Protein AF-A0A1I2QIE0-F1 (afdb_monomer)

Secondary structure (DSSP, 8-state):
-HHHHHHHHHHHHHHHHHTGGG----PPPP-------TT--HHHHHHS--HHHHHHHHHT-------S-STTSTT-----HHHHHHHHHHTS-HHHH---SSS-----TTS--HHHHHHHH-TTS-------

Solvent-accessible surface area (backbone atoms only — not comparable to full-atom values): 8546 Å² total; per-residue (Å²): 124,69,66,63,54,53,52,52,52,51,51,53,52,51,53,55,61,67,60,59,79,72,70,67,77,75,74,74,82,87,80,89,83,87,86,88,74,80,92,72,51,68,71,59,57,74,74,46,95,47,74,69,59,53,56,50,28,76,76,77,54,80,80,91,80,92,78,32,60,44,81,99,43,84,34,46,25,68,93,40,67,55,22,49,52,50,23,67,41,41,74,42,45,33,74,61,39,40,36,87,39,81,76,76,82,60,67,34,75,88,56,53,36,58,68,54,53,47,38,74,78,38,72,86,62,87,82,87,86,86,84,133

InterPro domains:
  IPR002591 Type I phosphodiesterase/nucleotide pyrophosphatase/phosphate transferase [PF01663] (33-108)
  IPR017850 Alkaline-phosphatase-like, core domain superfamily [G3DSA:3.40.720.10] (15-131)
  IPR017850 Alkaline-phosphatase-like, core domain superfamily [SSF53649] (16-130)

Sequence (132 aa):
MSSTNKIVKSLLLLLCLFSVESAWAQAGQKKALFIMVDGIAADVLEKHPTPNIDRIAAVGGYARAYVGGEKDGYSQTPTISAVGYNSMLTGTWVNKHNVWGNAIKAPNYHYWTIFRHLKAQYPEKKIGVFSS

Organism: NCBI:txid1436961

Mean predicted aligned error: 9.09 Å

Foldseek 3Di:
DVVVVVVVVVVVVVVVVVVVVPPPPPPDDDDDDDDDDPPDDPVNVVVDDDPVVVVVCVVPHDDDDDDQPDVVDLQGADPADVQVVQCQQQVGGCNAQVQRYPPRDDGDCVRGGPVVVCCVVPVPDDDDDDDD

Radius of gyration: 26.83 Å; Cα contacts (8 Å, |Δi|>4): 98; chains: 1; bounding box: 54×37×83 Å

pLDDT: mean 89.28, std 10.92, range [57.38, 98.0]

Structure (mmCIF, N/CA/C/O backbone):
data_AF-A0A1I2QIE0-F1
#
_entry.id   AF-A0A1I2QIE0-F1
#
loop_
_atom_site.group_PDB
_atom_site.id
_atom_site.type_symbol
_atom_site.label_atom_id
_atom_site.label_alt_id
_atom_site.label_comp_id
_atom_site.label_asym_id
_atom_site.label_entity_id
_atom_site.label_seq_id
_atom_site.pdbx_PDB_ins_code
_atom_site.Cartn_x
_atom_site.Cartn_y
_atom_site.Cartn_z
_atom_site.occupancy
_atom_site.B_iso_or_equiv
_atom_site.auth_seq_id
_atom_site.auth_comp_id
_atom_site.auth_asym_id
_atom_site.auth_atom_id
_atom_site.pdbx_PDB_model_num
ATOM 1 N N . MET A 1 1 ? -39.988 14.267 62.587 1.00 58.22 1 MET A N 1
ATOM 2 C CA . MET A 1 1 ? -38.741 14.508 61.815 1.00 58.22 1 MET A CA 1
ATOM 3 C C . MET A 1 1 ? -37.955 13.239 61.438 1.00 58.22 1 MET A C 1
ATOM 5 O O . MET A 1 1 ? -37.169 13.305 60.507 1.00 58.22 1 MET A O 1
ATOM 9 N N . SER A 1 2 ? -38.163 12.073 62.077 1.00 61.09 2 SER A N 1
ATOM 10 C CA . SER A 1 2 ? -37.423 10.827 61.754 1.00 61.09 2 SER A CA 1
ATOM 11 C C . SER A 1 2 ? -37.908 10.096 60.482 1.00 61.09 2 SER A C 1
ATOM 13 O O . SER A 1 2 ? -37.093 9.613 59.699 1.00 61.09 2 SER A O 1
ATOM 15 N N . SER A 1 3 ? -39.225 10.059 60.229 1.00 63.03 3 SER A N 1
ATOM 16 C CA . SER A 1 3 ? -39.817 9.333 59.085 1.00 63.03 3 SER A CA 1
ATOM 17 C C . SER A 1 3 ? -39.478 9.963 57.725 1.00 63.03 3 SER A C 1
ATOM 19 O O . SER A 1 3 ? -39.058 9.272 56.799 1.00 63.03 3 SER A O 1
ATOM 21 N N . THR A 1 4 ? -39.535 11.294 57.629 1.00 73.56 4 THR A N 1
ATOM 22 C CA . THR A 1 4 ? -39.213 12.054 56.409 1.00 73.56 4 THR A CA 1
ATOM 23 C C . THR A 1 4 ? -37.781 11.796 55.930 1.00 73.56 4 THR A C 1
ATOM 25 O O . THR A 1 4 ? -37.551 11.596 54.742 1.00 73.56 4 THR A O 1
ATOM 28 N N . ASN A 1 5 ? -36.824 11.677 56.857 1.00 76.81 5 ASN A N 1
ATOM 29 C CA . ASN A 1 5 ? -35.431 11.356 56.536 1.00 76.81 5 ASN A CA 1
ATOM 30 C C . ASN A 1 5 ? -35.244 9.931 55.993 1.00 76.81 5 ASN A C 1
ATOM 32 O O . ASN A 1 5 ? -34.327 9.699 55.208 1.00 76.81 5 ASN A O 1
ATOM 36 N N . LYS A 1 6 ? -36.094 8.969 56.379 1.00 75.06 6 LYS A N 1
ATOM 37 C CA . LYS A 1 6 ? -36.048 7.597 55.840 1.00 75.06 6 LYS A CA 1
ATOM 38 C C . LYS A 1 6 ? -36.578 7.532 54.406 1.00 75.06 6 LYS A C 1
ATOM 40 O O . LYS A 1 6 ? -36.013 6.813 53.584 1.00 75.06 6 LYS A O 1
ATOM 45 N N . ILE A 1 7 ? -37.614 8.316 54.106 1.00 81.31 7 ILE A N 1
ATOM 46 C CA . ILE A 1 7 ? -38.199 8.419 52.763 1.00 81.31 7 ILE A CA 1
ATOM 47 C C . ILE A 1 7 ? -37.209 9.096 51.813 1.00 81.31 7 ILE A C 1
ATOM 49 O O . ILE A 1 7 ? -36.921 8.548 50.756 1.00 81.31 7 ILE A O 1
ATOM 53 N N . VAL A 1 8 ? -36.608 10.219 52.223 1.00 82.06 8 VAL A N 1
ATOM 54 C CA . VAL A 1 8 ? -35.596 10.929 51.421 1.00 82.06 8 VAL A CA 1
ATOM 55 C C . VAL A 1 8 ? -34.385 10.037 51.136 1.00 82.06 8 VAL A C 1
ATOM 57 O O . VAL A 1 8 ? -33.942 9.961 49.994 1.00 82.06 8 VAL A O 1
ATOM 60 N N . LYS A 1 9 ? -33.891 9.290 52.136 1.00 78.00 9 LYS A N 1
ATOM 61 C CA . LYS A 1 9 ? -32.797 8.323 51.942 1.00 78.00 9 LYS A CA 1
ATOM 62 C C . LYS A 1 9 ? -33.173 7.188 50.989 1.00 78.00 9 LYS A C 1
ATOM 64 O O . LYS A 1 9 ? -32.351 6.821 50.158 1.00 78.00 9 LYS A O 1
ATOM 69 N N . SER A 1 10 ? -34.395 6.660 51.081 1.00 77.81 10 SER A N 1
ATOM 70 C CA . SER A 1 10 ? -34.869 5.616 50.159 1.00 77.81 10 SER A CA 1
ATOM 71 C C . SER A 1 10 ? -35.008 6.140 48.732 1.00 77.81 10 SER A C 1
ATOM 73 O O . SER A 1 10 ? -34.637 5.440 47.798 1.00 77.81 10 SER A O 1
ATOM 75 N N . LEU A 1 11 ? -35.475 7.381 48.561 1.00 83.62 11 LEU A N 1
ATOM 76 C CA . LEU A 1 11 ? -35.608 8.018 47.251 1.00 83.62 11 LEU A CA 1
ATOM 77 C C . LEU A 1 11 ? -34.238 8.275 46.603 1.00 83.62 11 LEU A C 1
ATOM 79 O O . LEU A 1 11 ? -34.058 7.990 45.425 1.00 83.62 11 LEU A O 1
ATOM 83 N N . LEU A 1 12 ? -33.261 8.752 47.384 1.00 82.44 12 LEU A N 1
ATOM 84 C CA . LEU A 1 12 ? -31.869 8.921 46.947 1.00 82.44 12 LEU A CA 1
ATOM 85 C C . LEU A 1 12 ? -31.225 7.587 46.560 1.00 82.44 12 LEU A C 1
ATOM 87 O O . LEU A 1 12 ? -30.541 7.513 45.543 1.00 82.44 12 LEU A O 1
ATOM 91 N N . LEU A 1 13 ? -31.475 6.526 47.334 1.00 80.50 13 LEU A N 1
ATOM 92 C CA . LEU A 1 13 ? -30.970 5.191 47.023 1.00 80.50 13 LEU A CA 1
ATOM 93 C C . LEU A 1 13 ? -31.584 4.648 45.722 1.00 80.50 13 LEU A C 1
ATOM 95 O O . LEU A 1 13 ? -30.863 4.093 44.897 1.00 80.50 13 LEU A O 1
ATOM 99 N N . LEU A 1 14 ? -32.887 4.866 45.502 1.00 78.62 14 LEU A N 1
ATOM 100 C CA . LEU A 1 14 ? -33.572 4.484 44.264 1.00 78.62 14 LEU A CA 1
ATOM 101 C C . LEU A 1 14 ? -33.023 5.252 43.051 1.00 78.62 14 LEU A C 1
ATOM 103 O O . LEU A 1 14 ? -32.792 4.658 42.003 1.00 78.62 14 LEU A O 1
ATOM 107 N N . LEU A 1 15 ? -32.758 6.555 43.204 1.00 78.25 15 LEU A N 1
ATOM 108 C CA . LEU A 1 15 ? -32.184 7.396 42.149 1.00 78.25 15 LEU A CA 1
ATOM 109 C C . LEU A 1 15 ? -30.759 6.949 41.781 1.00 78.25 15 LEU A C 1
ATOM 111 O O . LEU A 1 15 ? -30.405 6.887 40.604 1.00 78.25 15 LEU A O 1
ATOM 115 N N . CYS A 1 16 ? -29.951 6.583 42.781 1.00 73.81 16 CYS A N 1
ATOM 116 C CA . CYS A 1 16 ? -28.620 6.017 42.571 1.00 73.81 16 CYS A CA 1
ATOM 117 C C . CYS A 1 16 ? -28.672 4.672 41.837 1.00 73.81 16 CYS A C 1
ATOM 119 O O . CYS A 1 16 ? -27.860 4.454 40.943 1.00 73.81 16 CYS A O 1
ATOM 121 N N . LEU A 1 17 ? -29.630 3.799 42.163 1.00 70.25 17 LEU A N 1
ATOM 122 C CA . LEU A 1 17 ? -29.798 2.500 41.500 1.00 70.25 17 LEU A CA 1
ATOM 123 C C . LEU A 1 17 ? -30.242 2.644 40.034 1.00 70.25 17 LEU A C 1
ATOM 125 O O . LEU A 1 17 ? -29.722 1.934 39.180 1.00 70.25 17 LEU A O 1
ATOM 129 N N . PHE A 1 18 ? -31.099 3.622 39.717 1.00 65.12 18 PHE A N 1
ATOM 130 C CA . PHE A 1 18 ? -31.475 3.955 38.332 1.00 65.12 18 PHE A CA 1
ATOM 131 C C . PHE A 1 18 ? -30.331 4.574 37.509 1.00 65.12 18 PHE A C 1
ATOM 133 O O . PHE A 1 18 ? -30.367 4.556 36.282 1.00 65.12 18 PHE A O 1
ATOM 140 N N . SER A 1 19 ? -29.295 5.107 38.161 1.00 63.16 19 SER A N 1
ATOM 141 C CA . SER A 1 19 ? -28.155 5.737 37.479 1.00 63.16 19 SER A CA 1
ATOM 142 C C . SER A 1 19 ? -27.136 4.723 36.933 1.00 63.16 19 SER A C 1
ATOM 144 O O . SER A 1 19 ? -26.276 5.092 36.133 1.00 63.16 19 SER A O 1
ATOM 146 N N . VAL A 1 20 ? -27.204 3.455 37.359 1.00 60.31 20 VAL A N 1
ATOM 147 C CA . VAL A 1 20 ? -26.202 2.425 37.019 1.00 60.31 20 VAL A CA 1
ATOM 148 C C . VAL A 1 20 ? -26.427 1.836 35.618 1.00 60.31 20 VAL A C 1
ATOM 150 O O . VAL A 1 20 ? -25.479 1.367 34.992 1.00 60.31 20 VAL A O 1
ATOM 153 N N . GLU A 1 21 ? -27.641 1.926 35.066 1.00 58.06 21 GLU A N 1
ATOM 154 C CA . GLU A 1 21 ? -27.970 1.341 33.752 1.00 58.06 21 GLU A CA 1
ATOM 155 C C . GLU A 1 21 ? -27.363 2.101 32.556 1.00 58.06 21 GLU A C 1
ATOM 157 O O . GLU A 1 21 ? -27.306 1.584 31.440 1.00 58.06 21 GLU A O 1
ATOM 162 N N . SER A 1 22 ? -26.835 3.307 32.781 1.00 57.38 22 SER A N 1
ATOM 163 C CA . SER A 1 22 ? -26.215 4.137 31.738 1.00 57.38 22 SER A CA 1
ATOM 164 C C . SER A 1 22 ? -24.732 3.832 31.505 1.00 57.38 22 SER A C 1
ATOM 166 O O . SER A 1 22 ? -24.127 4.402 30.596 1.00 57.38 22 SER A O 1
ATOM 168 N N . ALA A 1 23 ? -24.119 2.941 32.289 1.00 60.03 23 ALA A N 1
ATOM 169 C CA . ALA A 1 23 ? -22.717 2.560 32.132 1.00 60.03 23 ALA A CA 1
ATOM 170 C C . ALA A 1 23 ? -22.542 1.490 31.040 1.00 60.03 23 ALA A C 1
ATOM 172 O O . ALA A 1 23 ? -21.983 0.418 31.263 1.00 60.03 23 ALA A O 1
ATOM 173 N N . TRP A 1 24 ? -23.013 1.783 29.828 1.00 61.53 24 TRP A N 1
ATOM 174 C CA . TRP A 1 24 ? -22.630 1.014 28.653 1.00 61.53 24 TRP A CA 1
ATOM 175 C C . TRP A 1 24 ? -21.140 1.258 28.444 1.00 61.53 24 TRP A C 1
ATOM 177 O O . TRP A 1 24 ? -20.732 2.357 28.065 1.00 61.53 24 TRP A O 1
ATOM 187 N N . ALA A 1 25 ? -20.315 0.252 28.736 1.00 62.09 25 ALA A N 1
ATOM 188 C CA . ALA A 1 25 ? -18.907 0.273 28.376 1.00 62.09 25 ALA A CA 1
ATOM 189 C C . ALA A 1 25 ? -18.824 0.609 26.882 1.00 62.09 25 ALA A C 1
ATOM 191 O O . ALA A 1 25 ? -19.247 -0.189 26.043 1.00 62.09 25 ALA A O 1
ATOM 192 N N . GLN A 1 26 ? -18.355 1.814 26.542 1.00 65.75 26 GLN A N 1
ATOM 193 C CA . GLN A 1 26 ? -18.172 2.206 25.151 1.00 65.75 26 GLN A CA 1
ATOM 194 C C . GLN A 1 26 ? -17.189 1.212 24.545 1.00 65.75 26 GLN A C 1
ATOM 196 O O . GLN A 1 26 ? -15.990 1.269 24.827 1.00 65.75 26 GLN A O 1
ATOM 201 N N . ALA A 1 27 ? -17.706 0.276 23.746 1.00 69.88 27 ALA A N 1
ATOM 202 C CA . ALA A 1 27 ? -16.881 -0.625 22.968 1.00 69.88 27 ALA A CA 1
ATOM 203 C C . ALA A 1 27 ? -15.834 0.235 22.254 1.00 69.88 27 ALA A C 1
ATOM 205 O O . ALA A 1 27 ? -16.176 1.213 21.581 1.00 69.88 27 ALA A O 1
ATOM 206 N N . GLY A 1 28 ? -14.557 -0.067 22.502 1.00 76.81 28 GLY A N 1
ATOM 207 C CA . GLY A 1 28 ? -13.455 0.770 22.052 1.00 76.81 28 GLY A CA 1
ATOM 208 C C . GLY A 1 28 ? -13.569 1.073 20.559 1.00 76.81 28 GLY A C 1
ATOM 209 O O . GLY A 1 28 ? -13.944 0.214 19.760 1.00 76.81 28 GLY A O 1
ATOM 210 N N . GLN A 1 29 ? -13.253 2.310 20.179 1.00 84.94 29 GLN A N 1
ATOM 211 C CA . GLN A 1 29 ? -13.284 2.731 18.781 1.00 84.94 29 GLN A CA 1
ATOM 212 C C . GLN A 1 29 ? -12.403 1.803 17.936 1.00 84.94 29 GLN A C 1
ATOM 214 O O . GLN A 1 29 ? -11.204 1.668 18.200 1.00 84.94 29 GLN A O 1
ATOM 219 N N . LYS A 1 30 ? -12.994 1.177 16.911 1.00 90.81 30 LYS A N 1
ATOM 220 C CA . LYS A 1 30 ? -12.252 0.349 15.954 1.00 90.81 30 LYS A CA 1
ATOM 221 C C . LYS A 1 30 ? -11.219 1.216 15.232 1.00 90.81 30 LYS A C 1
ATOM 223 O O . LYS A 1 30 ? -11.522 2.329 14.801 1.00 90.81 30 LYS A O 1
ATOM 228 N N . LYS A 1 31 ? -10.002 0.696 15.093 1.00 93.75 31 LYS A N 1
ATOM 229 C CA . LYS A 1 31 ? -8.888 1.351 14.397 1.00 93.75 31 LYS A CA 1
ATOM 230 C C . LYS A 1 31 ? -8.495 0.517 13.182 1.00 93.75 31 LYS A C 1
ATOM 232 O O . LYS A 1 31 ? -8.562 -0.707 13.242 1.00 93.75 31 LYS A O 1
ATOM 237 N N . ALA A 1 32 ? -8.070 1.181 12.112 1.00 94.75 32 ALA A N 1
ATOM 238 C CA . ALA A 1 32 ? -7.445 0.542 10.959 1.00 94.75 32 ALA A CA 1
ATOM 239 C C . ALA A 1 32 ? -5.937 0.812 10.998 1.00 94.75 32 ALA A C 1
ATOM 241 O O . ALA A 1 32 ? -5.523 1.949 11.229 1.00 94.75 32 ALA A O 1
ATOM 242 N N . LEU A 1 33 ? -5.134 -0.231 10.791 1.00 94.56 33 LEU A N 1
ATOM 243 C CA . LEU A 1 33 ? -3.677 -0.163 10.749 1.00 94.56 33 LEU A CA 1
ATOM 244 C C . LEU A 1 33 ? -3.198 -0.820 9.456 1.00 94.56 33 LEU A C 1
ATOM 246 O O . LEU A 1 33 ? -3.545 -1.965 9.182 1.00 94.56 33 LEU A O 1
ATOM 250 N N . PHE A 1 34 ? -2.385 -0.095 8.695 1.00 93.69 34 PHE A N 1
ATOM 251 C CA . PHE A 1 34 ? -1.676 -0.621 7.536 1.00 93.69 34 PHE A CA 1
ATOM 252 C C . PHE A 1 34 ? -0.201 -0.749 7.900 1.00 93.69 34 PHE A C 1
ATOM 254 O O . PHE A 1 34 ? 0.399 0.218 8.367 1.00 93.69 34 PHE A O 1
ATOM 261 N N . ILE A 1 35 ? 0.367 -1.938 7.705 1.00 92.94 35 ILE A N 1
ATOM 262 C CA . ILE A 1 35 ? 1.783 -2.216 7.945 1.00 92.94 35 ILE A CA 1
ATOM 263 C C . ILE A 1 35 ? 2.401 -2.562 6.598 1.00 92.94 35 ILE A C 1
ATOM 265 O O . ILE A 1 35 ? 1.966 -3.505 5.940 1.00 92.94 35 ILE A O 1
ATOM 269 N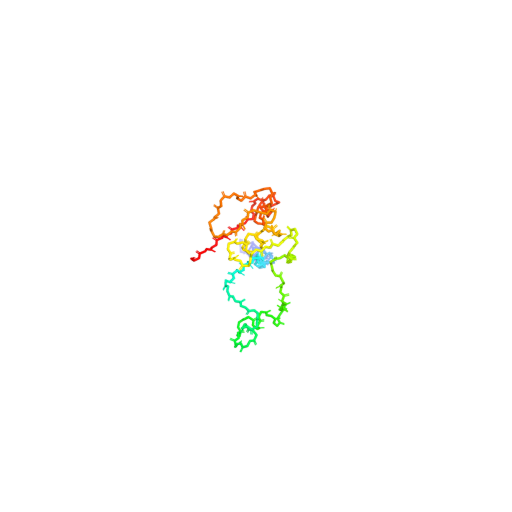 N . MET A 1 36 ? 3.395 -1.783 6.187 1.00 90.00 36 MET A N 1
ATOM 270 C CA . MET A 1 36 ? 4.181 -2.051 4.989 1.00 90.00 36 MET A CA 1
ATOM 271 C C . MET A 1 36 ? 5.535 -2.583 5.432 1.00 90.00 36 MET A C 1
ATOM 273 O O . MET A 1 36 ? 6.215 -1.925 6.216 1.00 90.00 36 MET A O 1
ATOM 277 N N . VAL A 1 37 ? 5.902 -3.772 4.961 1.00 90.00 37 VAL A N 1
ATOM 278 C CA . VAL A 1 37 ? 7.188 -4.391 5.290 1.00 90.00 37 VAL A CA 1
ATOM 279 C C . VAL A 1 37 ? 7.951 -4.630 4.000 1.00 90.00 37 VAL A C 1
ATOM 281 O O . VAL A 1 37 ? 7.452 -5.299 3.097 1.00 90.00 37 VAL A O 1
ATOM 284 N N . ASP A 1 38 ? 9.132 -4.029 3.905 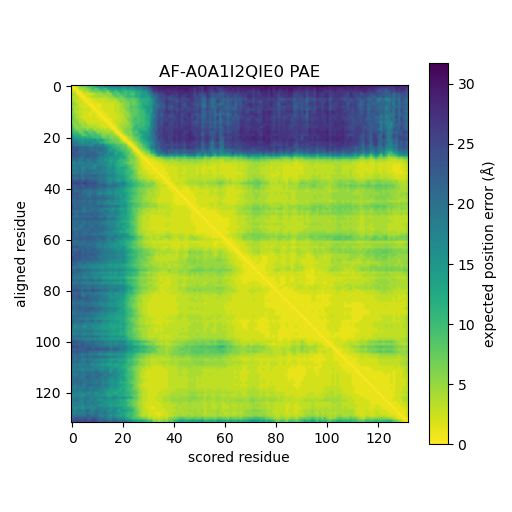1.00 88.50 38 ASP A N 1
ATOM 285 C CA . ASP A 1 38 ? 9.952 -4.072 2.700 1.00 88.50 38 ASP A CA 1
ATOM 286 C C . ASP A 1 38 ? 10.641 -5.427 2.521 1.00 88.50 38 ASP A C 1
ATOM 288 O O . ASP A 1 38 ? 11.038 -6.068 3.494 1.00 88.50 38 ASP A O 1
ATOM 292 N N . GLY A 1 39 ? 10.820 -5.842 1.269 1.00 86.88 39 GLY A N 1
ATOM 293 C CA . GLY A 1 39 ? 11.681 -6.970 0.915 1.00 86.88 39 GLY A CA 1
ATOM 294 C C . GLY A 1 39 ? 11.230 -8.350 1.402 1.00 86.88 39 GLY A C 1
ATOM 295 O O . GLY A 1 39 ? 12.012 -9.294 1.312 1.00 86.88 39 GLY A O 1
ATOM 296 N N . ILE A 1 40 ? 9.995 -8.512 1.894 1.00 89.06 40 ILE A N 1
ATOM 297 C CA . ILE A 1 40 ? 9.471 -9.829 2.286 1.00 89.06 40 ILE A CA 1
ATOM 298 C C . ILE A 1 40 ? 8.830 -10.512 1.081 1.00 89.06 40 ILE A C 1
ATOM 300 O O . ILE A 1 40 ? 7.702 -10.209 0.691 1.00 89.06 40 ILE A O 1
ATOM 304 N N . ALA A 1 41 ? 9.543 -11.480 0.512 1.00 90.12 41 ALA A N 1
ATOM 305 C CA . ALA A 1 41 ? 8.984 -12.365 -0.497 1.00 90.12 41 ALA A CA 1
ATOM 306 C C . ALA A 1 41 ? 7.977 -13.344 0.133 1.00 90.12 41 ALA A C 1
ATOM 308 O O . ALA A 1 41 ? 8.208 -13.889 1.216 1.00 90.12 41 ALA A O 1
ATOM 309 N N . ALA A 1 42 ? 6.858 -13.584 -0.556 1.00 92.06 42 ALA A N 1
ATOM 310 C CA . ALA A 1 42 ? 5.801 -14.474 -0.072 1.00 92.06 42 ALA A CA 1
ATOM 311 C C . ALA A 1 42 ? 6.306 -15.907 0.156 1.00 92.06 42 ALA A C 1
ATOM 313 O O . ALA A 1 42 ? 5.962 -16.533 1.151 1.00 92.06 42 ALA A O 1
ATOM 314 N N . ASP A 1 43 ? 7.173 -16.408 -0.724 1.00 92.56 43 ASP A N 1
ATOM 315 C CA . ASP A 1 43 ? 7.715 -17.760 -0.611 1.00 92.56 43 ASP A CA 1
ATOM 316 C C . ASP A 1 43 ? 8.686 -17.910 0.571 1.00 92.56 43 ASP A C 1
ATOM 318 O O . ASP A 1 43 ? 8.783 -18.990 1.143 1.00 92.56 43 ASP A O 1
ATOM 322 N N . VAL A 1 44 ? 9.392 -16.842 0.952 1.00 92.69 44 VAL A N 1
ATOM 323 C CA . VAL A 1 44 ? 10.210 -16.810 2.171 1.00 92.69 44 VAL A CA 1
ATOM 324 C C . VAL A 1 44 ? 9.301 -16.828 3.394 1.00 92.69 44 VAL A C 1
ATOM 326 O O . VAL A 1 44 ? 9.505 -17.646 4.286 1.00 92.69 44 VAL A O 1
ATOM 329 N N . LEU A 1 45 ? 8.265 -15.983 3.416 1.00 93.25 45 LEU A N 1
ATOM 330 C CA . LEU A 1 45 ? 7.298 -15.937 4.514 1.00 93.25 45 LEU A CA 1
ATOM 331 C C . LEU A 1 45 ? 6.672 -17.317 4.779 1.00 93.25 45 LEU A C 1
ATOM 333 O O . LEU A 1 45 ? 6.616 -17.756 5.920 1.00 93.25 45 LEU A O 1
ATOM 337 N N . GLU A 1 46 ? 6.270 -18.023 3.723 1.00 94.56 46 GLU A N 1
ATOM 338 C CA . GLU A 1 46 ? 5.627 -19.341 3.803 1.00 94.56 46 GLU A CA 1
ATOM 339 C C . GLU A 1 46 ? 6.577 -20.477 4.237 1.00 94.56 46 GLU A C 1
ATOM 341 O O . GLU A 1 46 ? 6.118 -21.519 4.704 1.00 94.56 46 GLU A O 1
ATOM 346 N N . LYS A 1 47 ? 7.899 -20.309 4.088 1.00 95.94 47 LYS A N 1
ATOM 347 C CA . LYS A 1 47 ? 8.911 -21.320 4.459 1.00 95.94 47 LYS A CA 1
ATOM 348 C C . LYS A 1 47 ? 9.409 -21.190 5.898 1.00 95.94 47 LYS A C 1
ATOM 350 O O . LYS A 1 47 ? 10.110 -22.084 6.375 1.00 95.94 47 LYS A O 1
ATOM 355 N N . HIS A 1 48 ? 9.091 -20.096 6.586 1.00 95.25 48 HIS A N 1
ATOM 356 C CA . HIS A 1 48 ? 9.586 -19.818 7.931 1.00 95.25 48 HIS A CA 1
ATOM 357 C C . HIS A 1 48 ? 8.451 -19.806 8.962 1.00 95.25 48 HIS A C 1
ATOM 359 O O . HIS A 1 48 ? 7.341 -19.391 8.648 1.00 95.25 48 HIS A O 1
ATOM 365 N N . PRO A 1 49 ? 8.705 -20.218 10.219 1.00 95.94 49 PRO A N 1
ATOM 366 C CA . PRO A 1 49 ? 7.712 -20.084 11.278 1.00 95.94 49 PRO A CA 1
ATOM 367 C C . PRO A 1 49 ? 7.365 -18.611 11.524 1.00 95.94 49 PRO A C 1
ATOM 369 O O . PRO A 1 49 ? 8.229 -17.829 11.931 1.00 95.94 49 PRO A O 1
ATOM 372 N N . THR A 1 50 ? 6.096 -18.235 11.339 1.00 95.62 50 THR A N 1
ATOM 373 C CA . THR A 1 50 ? 5.623 -16.864 11.570 1.00 95.62 50 THR A CA 1
ATOM 374 C C . THR A 1 50 ? 4.445 -16.820 12.541 1.00 95.62 50 THR A C 1
ATOM 376 O O . THR A 1 50 ? 3.386 -16.295 12.208 1.00 95.62 50 THR A O 1
ATOM 379 N N . PRO A 1 51 ? 4.610 -17.276 13.801 1.00 96.31 51 PRO A N 1
ATOM 380 C CA . PRO A 1 51 ? 3.493 -17.605 14.696 1.00 96.31 51 PRO A CA 1
ATOM 381 C C . PRO A 1 51 ? 2.499 -16.458 14.937 1.00 96.31 51 PRO A C 1
ATOM 383 O O . PRO A 1 51 ? 1.329 -16.690 15.238 1.00 96.31 51 PRO A O 1
ATOM 386 N N . ASN A 1 52 ? 2.945 -15.204 14.826 1.00 96.25 52 ASN A N 1
ATOM 387 C CA . ASN A 1 52 ? 2.069 -14.040 14.948 1.00 96.25 52 ASN A CA 1
ATOM 388 C C . ASN A 1 52 ? 1.299 -13.727 13.658 1.00 96.25 52 ASN A C 1
ATOM 390 O O . ASN A 1 52 ? 0.128 -13.364 13.743 1.00 96.25 52 ASN A O 1
ATOM 394 N N . ILE A 1 53 ? 1.925 -13.890 12.492 1.00 95.06 53 ILE A N 1
ATOM 395 C CA . ILE A 1 53 ? 1.273 -13.723 11.188 1.00 95.06 53 ILE A CA 1
ATOM 396 C C . ILE A 1 53 ? 0.304 -14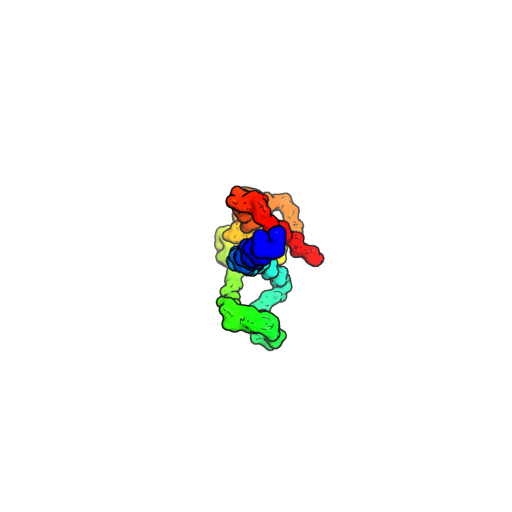.883 10.958 1.00 95.06 53 ILE A C 1
ATOM 398 O O . ILE A 1 53 ? -0.842 -14.634 10.601 1.00 95.06 53 ILE A O 1
ATOM 402 N N . ASP A 1 54 ? 0.704 -16.112 11.289 1.00 95.69 54 ASP A N 1
ATOM 403 C CA . ASP A 1 54 ? -0.131 -17.314 11.197 1.00 95.69 54 ASP A CA 1
ATOM 404 C C . ASP A 1 54 ? -1.417 -17.160 12.020 1.00 95.69 54 ASP A C 1
ATOM 406 O O . ASP A 1 54 ? -2.515 -17.447 11.546 1.00 95.69 54 ASP A O 1
ATOM 410 N N . ARG A 1 55 ? -1.309 -16.618 13.243 1.00 97.06 55 ARG A N 1
ATOM 411 C CA . ARG A 1 55 ? -2.472 -16.343 14.101 1.00 97.06 55 ARG A CA 1
ATOM 412 C C . ARG A 1 55 ? -3.414 -15.300 13.496 1.00 97.06 55 ARG A C 1
ATOM 414 O O . ARG A 1 55 ? -4.626 -15.441 13.618 1.00 97.06 55 ARG A O 1
ATOM 421 N N . ILE A 1 56 ? -2.874 -14.256 12.865 1.00 95.44 56 ILE A N 1
ATOM 422 C CA . ILE A 1 56 ? -3.679 -13.231 12.181 1.00 95.44 56 ILE A CA 1
ATOM 423 C C . ILE A 1 56 ? -4.362 -13.839 10.949 1.00 95.44 56 ILE A C 1
ATOM 425 O O . ILE A 1 56 ? -5.566 -13.656 10.754 1.00 95.44 56 ILE A O 1
ATOM 429 N N . ALA A 1 57 ? -3.617 -14.605 10.152 1.00 95.56 57 ALA A N 1
ATOM 430 C CA . ALA A 1 57 ? -4.106 -15.270 8.953 1.00 95.56 57 ALA A CA 1
ATOM 431 C C . ALA A 1 57 ? -5.203 -16.299 9.260 1.00 95.56 57 ALA A C 1
ATOM 433 O O . ALA A 1 57 ? -6.172 -16.380 8.513 1.00 95.56 57 ALA A O 1
ATOM 434 N N . ALA A 1 58 ? -5.111 -17.027 10.377 1.00 96.75 58 ALA A N 1
ATOM 435 C CA . ALA A 1 58 ? -6.126 -17.998 10.789 1.00 96.75 58 ALA A CA 1
ATOM 436 C C . ALA A 1 58 ? -7.493 -17.360 11.107 1.00 96.75 58 ALA A C 1
ATOM 438 O O . ALA A 1 58 ? -8.521 -18.021 10.983 1.00 96.75 58 ALA A O 1
ATOM 439 N N . VAL A 1 59 ? -7.512 -16.087 11.522 1.00 97.50 59 VAL A N 1
ATOM 440 C CA . VAL A 1 59 ? -8.747 -15.356 11.858 1.00 97.50 59 VAL A CA 1
ATOM 441 C C . VAL A 1 59 ? -9.282 -14.552 10.670 1.00 97.50 59 VAL A C 1
ATOM 443 O O . VAL A 1 59 ? -10.494 -14.485 10.483 1.00 97.50 59 VAL A O 1
ATOM 446 N N . GLY A 1 60 ? -8.404 -13.904 9.897 1.00 95.31 60 GLY A N 1
ATOM 447 C CA . GLY A 1 60 ? -8.800 -13.010 8.800 1.00 95.31 60 GLY A CA 1
ATOM 448 C C . GLY A 1 60 ? -8.532 -13.563 7.401 1.00 95.31 60 GLY A C 1
ATOM 449 O O . GLY A 1 60 ? -9.384 -13.459 6.523 1.00 95.31 60 GLY A O 1
ATOM 450 N N . GLY A 1 61 ? -7.352 -14.139 7.196 1.00 94.19 61 GLY A N 1
ATOM 451 C CA . GLY A 1 61 ? -6.906 -14.702 5.925 1.00 94.19 61 GLY A CA 1
ATOM 452 C C . GLY A 1 61 ? -5.494 -14.270 5.532 1.00 94.19 61 GLY A C 1
ATOM 453 O O . GLY A 1 61 ? -4.943 -13.294 6.042 1.00 94.19 61 GLY A O 1
ATOM 454 N N . TYR A 1 62 ? -4.925 -15.008 4.583 1.00 94.50 62 TYR A N 1
ATOM 455 C CA . TYR A 1 62 ? -3.682 -14.691 3.888 1.00 94.50 62 TYR A CA 1
ATOM 456 C C . TYR A 1 62 ? -3.896 -14.904 2.390 1.00 94.50 62 TYR A C 1
ATOM 458 O O . TYR A 1 62 ? -4.501 -15.895 1.982 1.00 94.50 62 TYR A O 1
ATOM 466 N N . ALA A 1 63 ? -3.411 -13.975 1.571 1.00 93.75 63 ALA A N 1
ATOM 467 C CA . ALA A 1 63 ? -3.488 -14.069 0.121 1.00 93.75 63 ALA A CA 1
ATOM 468 C C . ALA A 1 63 ? -2.234 -13.467 -0.510 1.00 93.75 63 ALA A C 1
ATOM 470 O O . ALA A 1 63 ? -1.677 -12.487 -0.011 1.00 93.75 63 ALA A O 1
ATOM 471 N N . ARG A 1 64 ? -1.816 -14.035 -1.643 1.00 92.88 64 ARG A N 1
ATOM 472 C CA . ARG A 1 64 ? -0.753 -13.456 -2.465 1.00 92.88 64 ARG A CA 1
ATOM 473 C C . ARG A 1 64 ? -1.307 -12.286 -3.271 1.00 92.88 64 ARG A C 1
ATOM 475 O O . ARG A 1 64 ? -2.365 -12.398 -3.887 1.00 92.88 64 ARG A O 1
ATOM 482 N N . ALA A 1 65 ? -0.566 -11.184 -3.288 1.00 87.75 65 ALA A N 1
ATOM 483 C CA . ALA A 1 65 ? -0.857 -10.025 -4.120 1.00 87.75 65 ALA A CA 1
ATOM 484 C C . ALA A 1 65 ? 0.202 -9.897 -5.217 1.00 87.75 65 ALA A C 1
ATOM 486 O O . ALA A 1 65 ? 1.395 -10.059 -4.962 1.00 87.75 65 ALA A O 1
ATOM 487 N N . TYR A 1 66 ? -0.239 -9.578 -6.431 1.00 86.94 66 TYR A N 1
ATOM 488 C CA . TYR A 1 66 ? 0.653 -9.237 -7.533 1.00 86.94 66 TYR A CA 1
ATOM 489 C C . TYR A 1 66 ? 0.921 -7.731 -7.519 1.00 86.94 66 TYR A C 1
ATOM 491 O O . TYR A 1 66 ? -0.004 -6.924 -7.421 1.00 86.94 66 TYR A O 1
ATOM 499 N N . VAL A 1 67 ? 2.196 -7.360 -7.616 1.00 89.19 67 VAL A N 1
ATOM 500 C CA . VAL A 1 67 ? 2.664 -5.970 -7.668 1.00 89.19 67 VAL A CA 1
ATOM 501 C C . VAL A 1 67 ? 3.473 -5.746 -8.941 1.00 89.19 67 VAL A C 1
ATOM 503 O O . VAL A 1 67 ? 3.977 -6.696 -9.533 1.00 89.19 67 VAL A O 1
ATOM 506 N N . GLY A 1 68 ? 3.609 -4.487 -9.351 1.00 92.81 68 GLY A N 1
ATOM 507 C CA . GLY A 1 68 ? 4.410 -4.112 -10.519 1.00 92.81 68 GLY A CA 1
ATOM 508 C C . GLY A 1 68 ? 3.610 -3.860 -11.801 1.00 92.81 68 GLY A C 1
ATOM 509 O O . GLY A 1 68 ? 4.201 -3.535 -12.826 1.00 92.81 68 GLY A O 1
ATOM 510 N N . GLY A 1 69 ? 2.277 -3.931 -11.744 1.00 93.81 69 GLY A N 1
ATOM 511 C CA . GLY A 1 69 ? 1.416 -3.692 -12.904 1.00 93.81 69 GLY A CA 1
ATOM 512 C C . GLY A 1 69 ? 1.631 -4.695 -14.042 1.00 93.81 69 GLY A C 1
ATOM 513 O O . GLY A 1 69 ? 2.229 -5.756 -13.868 1.00 93.81 69 GLY A O 1
ATOM 514 N N . GLU A 1 70 ? 1.096 -4.371 -15.215 1.00 95.19 70 GLU A N 1
ATOM 515 C CA . GLU A 1 70 ? 1.239 -5.188 -16.420 1.00 95.19 70 GLU A CA 1
ATOM 516 C C . GLU A 1 70 ? 2.653 -5.060 -16.994 1.00 95.19 70 GLU A C 1
ATOM 518 O O . GLU A 1 70 ? 3.096 -3.959 -17.330 1.00 95.19 70 GLU A O 1
ATOM 523 N N . LYS A 1 71 ? 3.356 -6.190 -17.122 1.00 94.62 71 LYS A N 1
ATOM 524 C CA . LYS A 1 71 ? 4.682 -6.240 -17.740 1.00 94.62 71 LYS A CA 1
ATOM 525 C C . LYS A 1 71 ? 4.599 -5.820 -19.212 1.00 94.62 71 LYS A C 1
ATOM 527 O O . LYS A 1 71 ? 3.736 -6.300 -19.937 1.00 94.62 71 LYS A O 1
ATOM 532 N N . ASP A 1 72 ? 5.510 -4.945 -19.622 1.00 95.81 72 ASP A N 1
ATOM 533 C CA . ASP A 1 72 ? 5.603 -4.313 -20.943 1.00 95.81 72 ASP A CA 1
ATOM 534 C C . ASP A 1 72 ? 4.340 -3.512 -21.337 1.00 95.81 72 ASP A C 1
ATOM 536 O O . ASP A 1 72 ? 4.155 -3.141 -22.496 1.00 95.81 72 ASP A O 1
ATOM 540 N N . GLY A 1 73 ? 3.480 -3.206 -20.355 1.00 96.62 73 GLY A N 1
ATOM 541 C CA . GLY A 1 7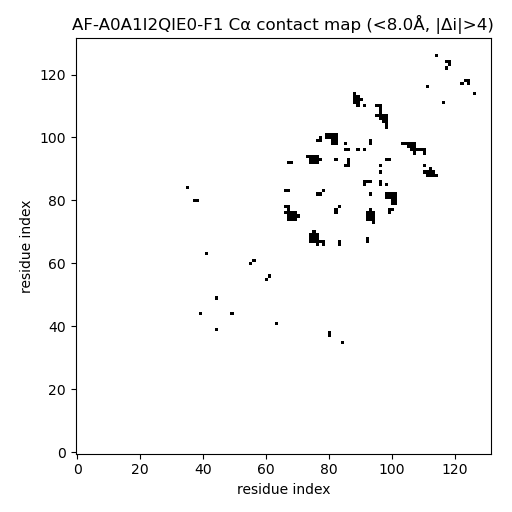3 ? 2.218 -2.495 -20.530 1.00 96.62 73 GLY A CA 1
ATOM 542 C C . GLY A 1 73 ? 2.208 -1.087 -19.930 1.00 96.62 73 GLY A C 1
ATOM 543 O O . GLY A 1 73 ? 3.138 -0.638 -19.260 1.00 96.62 73 GLY A O 1
ATOM 544 N N . TYR A 1 74 ? 1.088 -0.383 -20.120 1.00 96.50 74 TYR A N 1
ATOM 545 C CA . TYR A 1 74 ? 0.897 1.006 -19.668 1.00 96.50 74 TYR A CA 1
ATOM 546 C C . TYR A 1 74 ? 1.055 1.194 -18.149 1.00 96.50 74 TYR A C 1
ATOM 548 O O . TYR A 1 74 ? 1.382 2.284 -17.680 1.00 96.50 74 TYR A O 1
ATOM 556 N N . SER A 1 75 ? 0.800 0.141 -17.373 1.00 96.44 75 SER A N 1
ATOM 557 C CA . SER A 1 75 ? 0.868 0.165 -15.910 1.00 96.44 75 SER A CA 1
ATOM 558 C C . SER A 1 75 ? 2.166 -0.399 -15.332 1.00 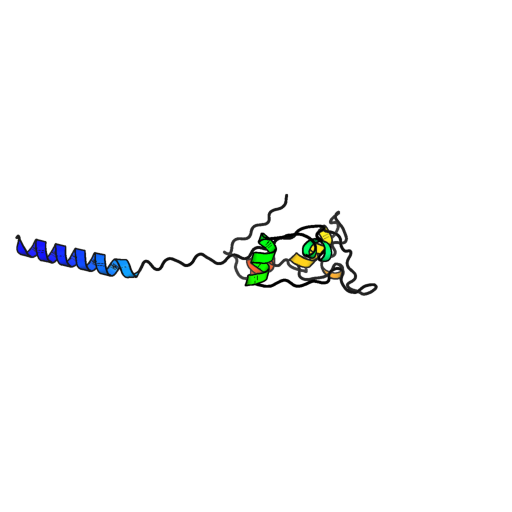96.44 75 SER A C 1
ATOM 560 O O . SER A 1 75 ? 2.278 -0.468 -14.104 1.00 96.44 75 SER A O 1
ATOM 562 N N . GLN A 1 76 ? 3.135 -0.785 -16.174 1.00 97.19 76 GLN A N 1
ATOM 563 C CA . GLN A 1 76 ? 4.395 -1.362 -15.713 1.00 97.19 76 GLN A CA 1
ATOM 564 C C . GLN A 1 76 ? 5.036 -0.478 -14.646 1.00 97.19 76 GLN A C 1
ATOM 566 O O . GLN A 1 76 ? 5.331 0.697 -14.856 1.00 97.19 76 GLN A O 1
ATOM 571 N N . THR A 1 77 ? 5.259 -1.079 -13.487 1.00 96.75 77 THR A N 1
ATOM 572 C CA . THR A 1 77 ? 5.664 -0.417 -12.259 1.00 96.75 77 THR A CA 1
ATOM 573 C C . THR A 1 77 ? 6.891 -1.127 -11.689 1.00 96.75 77 THR A C 1
ATOM 575 O O . THR A 1 77 ? 6.845 -2.335 -11.458 1.00 96.75 77 THR A O 1
ATOM 578 N N . PRO A 1 78 ? 8.002 -0.416 -11.432 1.00 94.69 78 PRO A N 1
ATOM 579 C CA . PRO A 1 78 ? 9.151 -1.006 -10.755 1.00 94.69 78 PRO A CA 1
ATOM 580 C C . PRO A 1 78 ? 8.780 -1.533 -9.362 1.00 94.69 78 PRO A C 1
ATOM 582 O O . PRO A 1 78 ? 8.131 -0.835 -8.583 1.00 94.69 78 PRO A O 1
ATOM 585 N N . THR A 1 79 ? 9.241 -2.732 -9.007 1.00 92.88 79 THR A N 1
ATOM 586 C CA . THR A 1 79 ? 9.053 -3.324 -7.670 1.00 92.88 79 THR A CA 1
ATOM 587 C C . THR A 1 79 ? 10.091 -2.777 -6.683 1.00 92.88 79 THR A C 1
ATOM 589 O O . THR A 1 79 ? 10.944 -3.505 -6.183 1.00 92.88 79 THR A O 1
ATOM 592 N N . ILE A 1 80 ? 10.048 -1.462 -6.464 1.00 92.94 80 ILE A N 1
ATOM 593 C CA . ILE A 1 80 ? 10.933 -0.703 -5.567 1.00 92.94 80 ILE A CA 1
ATOM 594 C C . ILE A 1 80 ? 10.094 -0.150 -4.410 1.00 92.94 80 ILE A C 1
ATOM 596 O O . ILE A 1 80 ? 8.954 0.261 -4.623 1.00 92.94 80 ILE A O 1
ATOM 600 N N . SER A 1 81 ? 10.660 -0.078 -3.206 1.00 91.06 81 SER A N 1
ATOM 601 C CA . SER A 1 81 ? 9.967 0.293 -1.963 1.00 91.06 81 SER A CA 1
ATOM 602 C C . SER A 1 81 ? 9.164 1.589 -2.079 1.00 91.06 81 SER A C 1
ATOM 604 O O . SER A 1 81 ? 7.946 1.577 -1.912 1.00 91.06 81 SER A O 1
ATOM 606 N N . ALA A 1 82 ? 9.806 2.703 -2.456 1.00 92.69 82 ALA A N 1
ATOM 607 C CA . ALA A 1 82 ? 9.120 3.992 -2.583 1.00 92.69 82 ALA A CA 1
ATOM 608 C C . ALA A 1 82 ? 7.963 3.950 -3.595 1.00 92.69 82 ALA A C 1
ATOM 610 O O . ALA A 1 82 ? 6.932 4.592 -3.392 1.00 92.69 82 ALA A O 1
ATOM 611 N N . VAL A 1 83 ? 8.114 3.174 -4.667 1.00 95.31 83 VAL A N 1
ATOM 612 C CA . VAL A 1 83 ? 7.092 3.003 -5.702 1.00 95.31 83 VAL A CA 1
ATOM 613 C C . VAL A 1 83 ? 5.912 2.212 -5.137 1.00 95.31 83 VAL A C 1
ATOM 615 O O . VAL A 1 83 ? 4.788 2.705 -5.160 1.00 95.31 83 VAL A O 1
ATOM 618 N N . GLY A 1 84 ? 6.177 1.048 -4.534 1.00 94.31 84 GLY A N 1
ATOM 619 C CA . GLY A 1 84 ? 5.159 0.191 -3.925 1.00 94.31 84 GLY A CA 1
ATOM 620 C C . GLY A 1 84 ? 4.384 0.877 -2.797 1.00 94.31 84 GLY A C 1
ATOM 621 O O . GLY A 1 84 ? 3.165 0.727 -2.707 1.00 94.31 84 GLY A O 1
ATOM 622 N N . TYR A 1 85 ? 5.052 1.698 -1.980 1.00 93.56 85 TYR A N 1
ATOM 623 C CA . TYR A 1 85 ? 4.406 2.496 -0.931 1.00 93.56 85 TYR A CA 1
ATOM 624 C C . TYR A 1 85 ? 3.423 3.504 -1.515 1.00 93.56 85 TYR A C 1
ATOM 626 O O . TYR A 1 85 ? 2.283 3.600 -1.063 1.00 93.56 85 TYR A O 1
ATOM 634 N N . ASN A 1 86 ? 3.817 4.210 -2.574 1.00 95.44 86 ASN A N 1
ATOM 635 C CA . ASN A 1 86 ? 2.920 5.139 -3.254 1.00 95.44 86 ASN A CA 1
ATOM 636 C C . ASN A 1 86 ? 1.772 4.414 -3.964 1.00 95.44 86 ASN A C 1
ATOM 638 O O . ASN A 1 86 ? 0.640 4.906 -3.933 1.00 95.44 86 ASN A O 1
ATOM 642 N N . SER A 1 87 ? 2.017 3.229 -4.531 1.00 96.12 87 SER A N 1
ATOM 643 C CA . SER A 1 87 ? 0.952 2.426 -5.128 1.00 96.12 87 SER A CA 1
ATOM 644 C C . SER A 1 87 ? -0.077 1.975 -4.091 1.00 96.12 87 SER A C 1
ATOM 646 O O . SER A 1 87 ? -1.275 2.124 -4.317 1.00 96.12 87 SER A O 1
ATOM 648 N N . MET A 1 88 ? 0.370 1.514 -2.918 1.00 94.75 88 MET A N 1
ATOM 649 C CA . MET A 1 88 ? -0.516 1.138 -1.810 1.00 94.75 88 MET A CA 1
ATOM 650 C C . MET A 1 88 ? -1.320 2.334 -1.296 1.00 94.75 88 MET A C 1
ATOM 652 O O . MET A 1 88 ? -2.535 2.240 -1.128 1.00 94.75 88 MET A O 1
ATOM 656 N N . LEU A 1 89 ? -0.658 3.474 -1.083 1.00 95.38 89 LEU A N 1
ATOM 657 C CA . LEU A 1 89 ? -1.296 4.663 -0.523 1.00 95.38 89 LEU A CA 1
ATOM 658 C C . LEU A 1 89 ? -2.350 5.261 -1.453 1.00 95.38 89 LEU A C 1
ATOM 660 O O . LEU A 1 89 ? -3.349 5.779 -0.958 1.00 95.38 89 LEU A O 1
ATOM 664 N N . THR A 1 90 ? -2.120 5.220 -2.767 1.00 96.75 90 THR A N 1
ATOM 665 C CA . THR A 1 90 ? -3.001 5.835 -3.775 1.00 96.75 90 THR A CA 1
ATOM 666 C C . THR A 1 90 ? -3.970 4.854 -4.433 1.00 96.75 90 THR A C 1
ATOM 668 O O . THR A 1 90 ? -4.914 5.287 -5.086 1.00 96.75 90 THR A O 1
ATOM 671 N N . GLY A 1 91 ? -3.744 3.543 -4.304 1.00 95.62 91 GLY A N 1
ATOM 672 C CA . GLY A 1 91 ? -4.488 2.524 -5.047 1.00 95.62 91 GLY A CA 1
ATOM 673 C C . GLY A 1 91 ? -4.239 2.576 -6.560 1.00 95.62 91 GLY A C 1
ATOM 674 O O . GLY A 1 91 ? -5.110 2.198 -7.343 1.00 95.62 91 GLY A O 1
ATOM 675 N N . THR A 1 92 ? -3.085 3.094 -6.993 1.00 96.38 92 THR A N 1
ATOM 676 C 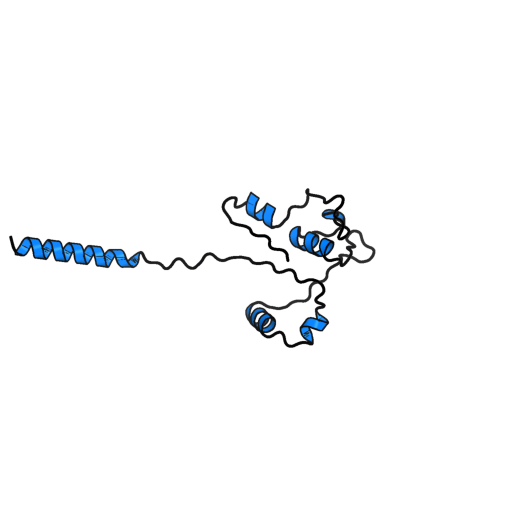CA . THR A 1 92 ? -2.742 3.267 -8.414 1.00 96.38 92 THR A CA 1
ATOM 677 C C . THR A 1 92 ? -1.328 2.792 -8.735 1.00 96.38 92 THR A C 1
ATOM 679 O O . THR A 1 92 ? -0.522 2.579 -7.840 1.00 96.38 92 THR A O 1
ATOM 682 N N . TRP A 1 93 ? -1.015 2.635 -10.020 1.00 97.38 93 TRP A N 1
ATOM 683 C CA . TRP A 1 93 ? 0.315 2.257 -10.510 1.00 97.38 93 TRP A CA 1
ATOM 684 C C . TRP A 1 93 ? 1.183 3.483 -10.840 1.00 97.38 93 TRP A C 1
ATOM 686 O O . TRP A 1 93 ? 0.700 4.623 -10.824 1.00 97.38 93 TRP A O 1
ATOM 696 N N . VAL A 1 94 ? 2.466 3.267 -11.157 1.00 96.94 94 VAL A N 1
ATOM 697 C CA . VAL A 1 94 ? 3.449 4.357 -11.314 1.00 96.94 94 VAL A CA 1
ATOM 698 C C . VAL A 1 94 ? 3.102 5.359 -12.407 1.00 96.94 94 VAL A C 1
ATOM 700 O O . VAL A 1 94 ? 3.341 6.553 -12.244 1.00 96.94 94 VAL A O 1
ATOM 703 N N . ASN A 1 95 ? 2.461 4.902 -13.479 1.00 96.69 95 ASN A N 1
ATOM 704 C CA . ASN A 1 95 ? 1.961 5.737 -14.569 1.00 96.69 95 ASN A CA 1
ATOM 705 C C . ASN A 1 95 ? 0.939 6.793 -14.106 1.00 96.69 95 ASN A C 1
ATOM 707 O O . ASN A 1 95 ? 0.710 7.772 -14.811 1.00 96.69 95 ASN A O 1
ATOM 711 N N . LYS A 1 96 ? 0.327 6.611 -12.929 1.00 97.56 96 LYS A N 1
ATOM 712 C CA . LYS A 1 96 ? -0.609 7.560 -12.322 1.00 97.56 96 LYS A CA 1
ATOM 713 C C . LYS A 1 96 ? 0.067 8.426 -11.267 1.00 97.56 96 LYS A C 1
ATOM 715 O O . LYS A 1 96 ? 0.134 9.640 -11.448 1.00 97.56 96 LYS A O 1
ATOM 720 N N . HIS A 1 97 ? 0.590 7.827 -10.195 1.00 97.31 97 HIS A N 1
ATOM 721 C CA . HIS A 1 97 ? 1.174 8.579 -9.073 1.00 97.31 97 HIS A CA 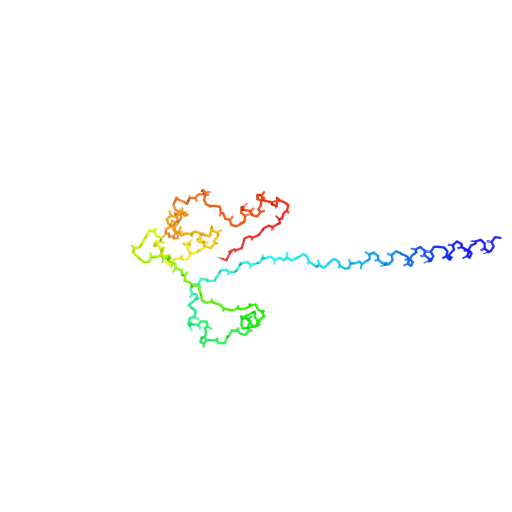1
ATOM 722 C C . HIS A 1 97 ? 2.566 9.175 -9.370 1.00 97.31 97 HIS A C 1
ATOM 724 O O . HIS A 1 97 ? 3.037 10.031 -8.625 1.00 97.31 97 HIS A O 1
ATOM 730 N N . ASN A 1 98 ? 3.217 8.760 -10.462 1.00 97.31 98 ASN A N 1
ATOM 731 C CA . ASN A 1 98 ? 4.473 9.302 -10.994 1.00 97.31 98 ASN A CA 1
ATOM 732 C C . ASN A 1 98 ? 5.678 9.268 -10.028 1.00 97.31 98 ASN A C 1
ATOM 734 O O . ASN A 1 98 ? 6.542 10.146 -10.043 1.00 97.31 98 ASN A O 1
ATOM 738 N N . VAL A 1 99 ? 5.758 8.236 -9.182 1.00 96.81 99 VAL A N 1
ATOM 739 C CA . VAL A 1 99 ? 6.918 7.988 -8.304 1.00 96.81 99 VAL A CA 1
ATOM 740 C C . VAL A 1 99 ? 7.670 6.776 -8.826 1.00 96.81 99 VAL A C 1
ATOM 742 O O . VAL A 1 99 ? 7.229 5.657 -8.609 1.00 96.81 99 VAL A O 1
ATOM 745 N N . TRP A 1 100 ? 8.787 7.003 -9.517 1.00 95.38 100 TRP A N 1
ATOM 746 C CA . TRP A 1 100 ? 9.534 5.963 -10.242 1.00 95.38 100 TRP A CA 1
ATOM 747 C C . TRP A 1 100 ? 10.683 5.324 -9.454 1.00 95.38 100 TRP A C 1
ATOM 749 O O . TRP A 1 100 ? 11.258 4.333 -9.893 1.00 95.38 100 TRP A O 1
ATOM 759 N N . GLY A 1 101 ? 11.034 5.877 -8.297 1.00 94.19 101 GLY A N 1
ATOM 760 C CA . GLY A 1 101 ? 12.120 5.361 -7.474 1.00 94.19 101 GLY A CA 1
ATOM 761 C C . GLY A 1 101 ? 12.231 6.094 -6.146 1.00 94.19 101 GLY A C 1
ATOM 762 O O . GLY A 1 101 ? 11.379 6.912 -5.801 1.00 94.19 101 GLY A O 1
ATOM 763 N N . ASN A 1 102 ? 13.305 5.805 -5.413 1.00 91.69 102 ASN A N 1
ATOM 764 C CA . ASN A 1 102 ? 13.514 6.328 -4.059 1.00 91.69 102 ASN A CA 1
ATOM 765 C C . ASN A 1 102 ? 13.777 7.841 -4.028 1.00 91.69 102 ASN A C 1
ATOM 767 O O . ASN A 1 102 ? 13.437 8.509 -3.057 1.00 91.69 102 ASN A O 1
ATOM 771 N N . ALA A 1 103 ? 14.332 8.398 -5.107 1.00 92.06 103 ALA A N 1
ATOM 772 C CA . ALA A 1 103 ? 14.398 9.841 -5.293 1.00 92.06 103 ALA A CA 1
ATOM 773 C C . ALA A 1 103 ? 13.053 10.345 -5.836 1.00 92.06 103 ALA A C 1
ATOM 775 O O . ALA A 1 103 ? 12.774 10.240 -7.034 1.00 92.06 103 ALA A O 1
ATOM 776 N N . ILE A 1 104 ? 12.215 10.890 -4.955 1.00 89.19 104 ILE A N 1
ATOM 777 C CA . ILE A 1 104 ? 10.915 11.448 -5.336 1.00 89.19 104 ILE A CA 1
ATOM 778 C C . ILE A 1 104 ? 11.145 12.787 -6.047 1.00 89.19 104 ILE A C 1
ATOM 780 O O . ILE A 1 104 ? 11.557 13.762 -5.426 1.00 89.19 104 ILE A O 1
ATOM 784 N N . LYS A 1 105 ? 10.893 12.828 -7.362 1.00 92.00 105 LYS A N 1
ATOM 785 C CA . LYS A 1 105 ? 11.143 14.015 -8.202 1.00 92.00 105 LYS A CA 1
ATOM 786 C C . LYS A 1 105 ? 9.881 14.816 -8.515 1.00 92.00 105 LYS A C 1
ATOM 788 O O . LYS A 1 105 ? 9.860 16.023 -8.316 1.00 92.00 105 LYS A O 1
ATOM 793 N N . ALA A 1 106 ? 8.845 14.151 -9.028 1.00 95.25 106 ALA A N 1
ATOM 794 C CA . ALA A 1 106 ? 7.635 14.804 -9.531 1.00 95.25 106 ALA A CA 1
ATOM 795 C C . ALA A 1 106 ? 6.370 13.974 -9.227 1.00 95.25 106 ALA A C 1
ATOM 797 O O . ALA A 1 106 ? 5.715 13.491 -10.151 1.00 95.25 106 ALA A O 1
ATOM 798 N N . PRO A 1 107 ? 6.032 13.758 -7.944 1.00 95.62 107 PRO A N 1
ATOM 799 C CA . PRO A 1 107 ? 4.841 13.002 -7.568 1.00 95.62 107 PRO A CA 1
ATOM 800 C C . PRO A 1 107 ? 3.570 13.682 -8.096 1.00 95.62 107 PRO A C 1
ATOM 802 O O . PRO A 1 107 ? 3.436 14.905 -8.053 1.00 95.62 107 PRO A O 1
ATOM 805 N N . ASN A 1 108 ? 2.619 12.885 -8.578 1.00 97.12 108 ASN A N 1
ATOM 806 C CA . ASN A 1 108 ? 1.351 13.381 -9.097 1.00 97.12 108 ASN A CA 1
ATOM 807 C C . ASN A 1 108 ? 0.262 13.372 -8.012 1.00 97.12 108 ASN A C 1
ATOM 809 O O . ASN A 1 108 ? -0.392 12.358 -7.766 1.00 97.12 108 ASN A O 1
ATOM 813 N N . TYR A 1 109 ? 0.027 14.532 -7.402 1.00 95.69 109 TYR A N 1
ATOM 814 C CA . TYR A 1 109 ? -0.937 14.700 -6.309 1.00 95.69 109 TYR A CA 1
ATOM 815 C C . TYR A 1 109 ? -2.413 14.749 -6.737 1.00 95.69 109 TYR A C 1
ATOM 817 O O . TYR A 1 109 ? -3.285 14.909 -5.875 1.00 95.69 109 TYR A O 1
ATOM 825 N N . HIS A 1 110 ? -2.724 14.598 -8.031 1.00 97.38 110 HIS A N 1
ATOM 826 C CA . HIS A 1 110 ? -4.106 14.380 -8.472 1.00 97.38 110 HIS A CA 1
ATOM 827 C C . HIS A 1 110 ? -4.669 13.053 -7.948 1.00 97.38 110 HIS A C 1
ATOM 829 O O . HIS A 1 110 ? -5.872 12.954 -7.716 1.00 97.38 110 HIS A O 1
ATOM 835 N N . TYR A 1 111 ? -3.806 12.064 -7.699 1.00 97.69 111 TYR A N 1
ATOM 836 C CA . TYR A 1 111 ? -4.183 10.794 -7.089 1.00 97.69 111 TYR A CA 1
ATOM 837 C C . TYR A 1 111 ? -3.999 10.875 -5.578 1.00 97.69 111 TYR A C 1
ATOM 839 O O . TYR A 1 111 ? -2.890 11.021 -5.06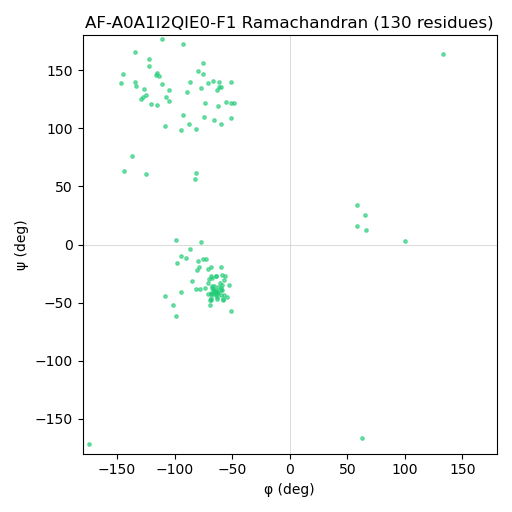4 1.00 97.69 111 TYR A O 1
ATOM 847 N N . TRP A 1 112 ? -5.116 10.852 -4.859 1.00 97.62 112 TRP A N 1
ATOM 848 C CA . TRP A 1 112 ? -5.119 11.057 -3.419 1.00 97.62 112 TRP A CA 1
ATOM 849 C C . TRP A 1 112 ? -4.711 9.796 -2.675 1.00 97.62 112 TRP A C 1
ATOM 851 O O . TRP A 1 112 ? -4.982 8.676 -3.097 1.00 97.62 112 TRP A O 1
ATOM 861 N N . THR A 1 113 ? -4.083 9.998 -1.521 1.00 97.06 113 THR A N 1
ATOM 862 C CA . THR A 1 113 ? -3.838 8.900 -0.597 1.00 97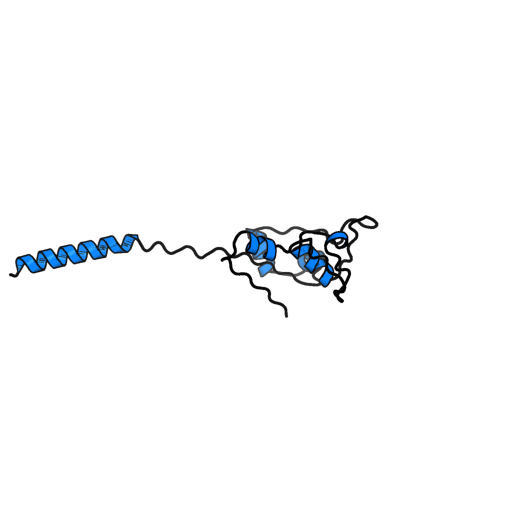.06 113 THR A CA 1
ATOM 863 C C . THR A 1 113 ? -5.124 8.522 0.132 1.00 97.06 113 THR A C 1
ATOM 865 O O . THR A 1 113 ? -6.008 9.362 0.343 1.00 97.06 113 THR A O 1
ATOM 868 N N . ILE A 1 114 ? -5.201 7.285 0.619 1.00 96.56 114 ILE A N 1
ATOM 869 C CA . ILE A 1 114 ? -6.288 6.836 1.497 1.00 96.56 114 ILE A CA 1
ATOM 870 C C . ILE A 1 114 ? -6.476 7.761 2.712 1.00 96.56 114 ILE A C 1
ATOM 872 O O . ILE A 1 114 ? -7.603 8.037 3.120 1.00 96.56 114 ILE A O 1
ATOM 876 N N . PHE A 1 115 ? -5.389 8.325 3.251 1.00 96.38 115 PHE A N 1
ATOM 877 C CA . PHE A 1 115 ? -5.451 9.281 4.358 1.00 96.38 115 PHE A CA 1
ATOM 878 C C . PHE A 1 115 ? -6.134 10.590 3.967 1.00 96.38 115 PHE A C 1
ATOM 880 O O . PHE A 1 115 ? -6.915 11.132 4.751 1.00 96.38 115 PHE A O 1
ATOM 887 N N . ARG A 1 116 ? -5.870 11.094 2.755 1.00 96.69 116 ARG A N 1
ATOM 888 C CA . ARG A 1 116 ? -6.523 12.304 2.251 1.00 96.69 116 ARG A CA 1
ATOM 889 C C . ARG A 1 116 ? -8.008 12.061 1.999 1.00 96.69 116 ARG A C 1
ATOM 891 O O . ARG A 1 116 ? -8.811 12.896 2.401 1.00 96.69 116 ARG A O 1
ATOM 898 N N . HIS A 1 117 ? -8.376 10.915 1.424 1.00 97.19 117 HIS A N 1
ATOM 899 C CA . HIS A 1 117 ? -9.782 10.517 1.300 1.00 97.19 117 HIS A CA 1
ATOM 900 C C . HIS A 1 117 ? -10.478 10.450 2.666 1.00 97.19 117 HIS A C 1
ATOM 902 O O . HIS A 1 117 ? -11.534 11.055 2.843 1.00 97.19 117 HIS A O 1
ATOM 908 N N . LEU A 1 118 ? -9.852 9.800 3.655 1.00 96.88 118 LEU A N 1
ATOM 909 C CA . LEU A 1 118 ? -10.391 9.704 5.012 1.00 96.88 118 LEU A CA 1
ATOM 910 C C . LEU A 1 118 ? -10.617 11.086 5.632 1.00 96.88 118 LEU A C 1
ATOM 912 O O . LEU A 1 118 ? -11.676 11.327 6.196 1.00 96.88 118 LEU A O 1
ATOM 916 N N . LYS A 1 119 ? -9.642 11.994 5.523 1.00 97.44 119 LYS A N 1
ATOM 917 C CA . LYS A 1 119 ? -9.741 13.344 6.093 1.00 97.44 119 LYS A CA 1
ATOM 918 C C . LYS A 1 119 ? -10.728 14.246 5.365 1.00 97.44 119 LYS A C 1
ATOM 920 O O . LYS A 1 119 ? -11.351 15.075 6.015 1.00 97.44 119 LYS A O 1
ATOM 925 N N . ALA A 1 120 ? -10.877 14.090 4.053 1.00 97.88 120 ALA A N 1
ATOM 926 C CA . ALA A 1 120 ? -11.867 14.841 3.291 1.00 97.88 120 ALA A CA 1
ATOM 927 C C . ALA A 1 120 ? -13.298 14.455 3.697 1.00 97.88 120 ALA A C 1
ATOM 929 O O . ALA A 1 120 ? -14.154 15.324 3.816 1.00 97.88 120 ALA A O 1
ATOM 930 N N . GLN A 1 121 ? -13.541 13.163 3.936 1.00 98.00 121 GLN A N 1
ATOM 931 C CA . GLN A 1 121 ? -14.861 12.656 4.314 1.00 98.00 121 GLN A CA 1
ATOM 932 C C . GLN A 1 121 ? -15.142 12.753 5.822 1.00 98.00 121 GLN A C 1
ATOM 934 O O . GLN A 1 121 ? -16.287 12.933 6.222 1.00 98.00 121 GLN A O 1
ATOM 939 N N . TYR A 1 122 ? -14.104 12.639 6.653 1.00 97.12 122 TYR A N 1
ATOM 940 C CA . TYR A 1 122 ? -14.195 12.626 8.114 1.00 97.12 122 TYR A CA 1
ATOM 941 C C . TYR A 1 122 ? -13.083 13.492 8.739 1.00 97.12 122 TYR A C 1
ATOM 943 O O . TYR A 1 122 ? -12.069 12.964 9.225 1.00 97.12 122 TYR A O 1
ATOM 951 N N . PRO A 1 123 ? -13.225 14.830 8.709 1.00 97.50 123 PRO A N 1
ATOM 952 C CA . PRO A 1 123 ? -12.183 15.767 9.140 1.00 97.50 123 PRO A CA 1
ATOM 953 C C . PRO A 1 123 ? -11.704 15.563 10.584 1.00 97.50 123 PRO A C 1
ATOM 955 O O . PRO A 1 123 ? -10.531 15.794 10.896 1.00 97.50 123 PRO A O 1
ATOM 958 N N . GLU A 1 124 ? -12.581 15.081 11.460 1.00 96.81 124 GLU A N 1
ATOM 959 C CA . GLU A 1 124 ? -12.343 14.832 12.881 1.00 96.81 124 GLU A CA 1
ATOM 960 C C . GLU A 1 124 ? -11.572 13.533 13.169 1.00 96.81 124 GLU A C 1
ATOM 962 O O . GLU A 1 124 ? -10.964 13.396 14.236 1.00 96.81 124 GLU A O 1
ATOM 967 N N . LYS A 1 125 ? -11.534 12.575 12.228 1.00 95.56 125 LYS A N 1
ATOM 968 C CA . LYS A 1 125 ? -10.817 11.306 12.434 1.00 95.56 125 LYS A CA 1
ATOM 969 C C . LYS A 1 125 ? -9.314 11.528 12.520 1.00 95.56 125 LYS A C 1
ATOM 971 O O . LYS A 1 125 ? -8.735 12.325 11.786 1.00 95.56 125 LYS A O 1
ATOM 976 N N . LYS A 1 126 ? -8.651 10.799 13.415 1.00 95.69 126 LYS A N 1
ATOM 977 C CA . LYS A 1 126 ? -7.200 10.896 13.615 1.00 95.69 126 LYS A CA 1
ATOM 978 C C . LYS A 1 126 ? -6.468 9.971 12.644 1.00 95.69 126 LYS A C 1
ATOM 980 O O . LYS A 1 126 ? -6.900 8.844 12.423 1.00 95.69 126 LYS A O 1
ATOM 985 N N . ILE A 1 127 ? -5.356 10.458 12.101 1.00 96.62 127 ILE A N 1
ATOM 986 C CA . ILE A 1 127 ? -4.424 9.696 11.264 1.00 96.62 127 ILE A CA 1
ATOM 987 C C . ILE A 1 127 ? -3.035 9.745 11.899 1.00 96.62 127 ILE A C 1
ATOM 989 O O . ILE A 1 127 ? -2.722 10.693 12.617 1.00 96.62 127 ILE A O 1
ATOM 993 N N . GLY A 1 128 ? -2.218 8.733 11.631 1.00 94.50 128 GLY A N 1
ATOM 994 C CA . GLY A 1 128 ? -0.819 8.685 12.037 1.00 94.50 128 GLY A CA 1
ATOM 995 C C . GLY A 1 128 ? -0.009 7.949 10.980 1.00 94.50 128 GLY A C 1
ATOM 996 O O . GLY A 1 128 ? -0.478 6.951 10.437 1.00 94.50 128 GLY A O 1
ATOM 997 N N . VAL A 1 129 ? 1.180 8.466 10.683 1.00 93.88 129 VAL A N 1
ATOM 998 C CA . VAL A 1 129 ? 2.158 7.838 9.793 1.00 93.88 129 VAL A CA 1
ATOM 999 C C . VAL A 1 129 ? 3.452 7.722 10.580 1.00 93.88 129 VAL A C 1
ATOM 1001 O O . VAL A 1 129 ? 3.902 8.702 11.170 1.00 93.88 129 VAL A O 1
ATOM 1004 N N . PHE A 1 130 ? 4.017 6.522 10.605 1.00 92.50 130 PHE A N 1
ATOM 1005 C CA . PHE A 1 130 ? 5.247 6.209 11.319 1.00 92.50 130 PHE A CA 1
ATOM 1006 C C . PHE A 1 130 ? 6.214 5.568 10.327 1.00 92.50 130 PHE A C 1
ATOM 1008 O O . PHE A 1 130 ? 5.811 4.701 9.555 1.00 92.50 130 PHE A O 1
ATOM 1015 N N . SER A 1 131 ? 7.466 6.012 10.346 1.00 85.62 131 SER A N 1
ATOM 1016 C CA . SER A 1 131 ? 8.567 5.434 9.576 1.00 85.62 131 SER A CA 1
ATOM 1017 C C . SER A 1 131 ? 9.767 5.312 10.503 1.00 85.62 131 SER A C 1
ATOM 1019 O O . SER A 1 131 ? 9.992 6.209 11.319 1.00 85.62 131 SER A O 1
ATOM 1021 N N . SER A 1 132 ? 10.494 4.206 10.386 1.00 78.56 132 SER A N 1
ATOM 1022 C CA . SER A 1 132 ? 11.804 3.990 11.009 1.00 78.56 132 SER A CA 1
ATOM 1023 C C . SER A 1 132 ? 12.929 4.481 10.114 1.00 78.56 132 SER A C 1
ATOM 1025 O O . SER A 1 132 ? 12.739 4.369 8.880 1.00 78.56 132 SER A O 1
#